Protein AF-A0A1Y1MK43-F1 (afdb_monomer_lite)

Organism: Photinus pyralis (NCBI:txid7054)

pLDDT: mean 71.06, std 23.33, range [33.19, 97.94]

Radius of gyration: 34.2 Å; chains: 1; bounding box: 67×54×95 Å

Foldseek 3Di:
DVVPDDDPLVVVVVVCVVQCADPPPRHRHDNVPDDDDVVVVVVVVVCVVCVVVVVVVVVVVVVDDPPPPDDDDDDDDDDDDDDDDDDDDDDDPPVPPVVVPVVPPVPPPPPDDDDDDDDDDDDDDDDDDD

Structure (mmCIF, N/CA/C/O backbone):
data_AF-A0A1Y1MK43-F1
#
_entry.id   AF-A0A1Y1MK43-F1
#
loop_
_atom_site.group_PDB
_atom_site.id
_atom_site.type_symbol
_atom_site.label_atom_id
_atom_site.label_alt_id
_atom_site.label_comp_id
_atom_site.label_asym_id
_atom_site.label_entity_id
_atom_site.label_seq_id
_atom_site.pdbx_PDB_ins_code
_atom_site.Cartn_x
_atom_site.Cartn_y
_atom_site.Cartn_z
_atom_site.occupancy
_atom_site.B_iso_or_equiv
_atom_site.auth_seq_id
_atom_site.auth_comp_id
_atom_site.auth_asym_id
_atom_site.auth_atom_id
_atom_site.pdbx_PDB_model_num
ATOM 1 N N . THR A 1 1 ? 3.269 -0.084 -8.482 1.00 89.06 1 THR A N 1
ATOM 2 C CA . THR A 1 1 ? 4.192 -0.812 -9.373 1.00 89.06 1 THR A CA 1
ATOM 3 C C . THR A 1 1 ? 3.370 -1.428 -10.488 1.00 89.06 1 THR A C 1
ATOM 5 O O . THR A 1 1 ? 2.162 -1.584 -10.316 1.00 89.06 1 THR A O 1
ATOM 8 N N . THR A 1 2 ? 3.981 -1.753 -11.620 1.00 91.38 2 THR A N 1
ATOM 9 C CA . THR A 1 2 ? 3.319 -2.412 -12.764 1.00 91.38 2 THR A CA 1
ATOM 10 C C . THR A 1 2 ? 2.960 -3.876 -12.494 1.00 91.38 2 THR A C 1
ATOM 12 O O . THR A 1 2 ? 2.024 -4.403 -13.081 1.00 91.38 2 THR A O 1
ATOM 15 N N . CYS A 1 3 ? 3.650 -4.512 -11.545 1.00 94.25 3 CYS A N 1
ATOM 16 C CA . CYS A 1 3 ? 3.428 -5.892 -11.110 1.00 94.25 3 CYS A CA 1
ATOM 17 C C . CYS A 1 3 ? 2.381 -6.049 -9.985 1.00 94.25 3 CYS A C 1
ATOM 19 O O . CYS A 1 3 ? 2.380 -7.063 -9.294 1.00 94.25 3 CYS A O 1
ATOM 21 N N . SER A 1 4 ? 1.522 -5.047 -9.758 1.00 93.94 4 SER A N 1
ATOM 22 C CA . SER A 1 4 ? 0.431 -5.059 -8.757 1.00 93.94 4 SER A CA 1
ATOM 23 C C . SER A 1 4 ? 0.846 -5.250 -7.289 1.00 93.94 4 SER A C 1
ATOM 25 O O . SER A 1 4 ? -0.003 -5.379 -6.409 1.00 93.94 4 SER A O 1
ATOM 27 N N . HIS A 1 5 ? 2.140 -5.197 -6.981 1.00 95.50 5 HIS A N 1
ATOM 28 C CA . HIS A 1 5 ? 2.631 -5.231 -5.608 1.00 95.50 5 HIS A CA 1
ATOM 29 C C . HIS A 1 5 ? 2.593 -3.844 -4.957 1.00 95.50 5 HIS A C 1
ATOM 31 O O . HIS A 1 5 ? 3.045 -2.850 -5.542 1.00 95.50 5 HIS A O 1
ATOM 37 N N . THR A 1 6 ? 2.097 -3.786 -3.719 1.00 96.19 6 THR A N 1
ATOM 38 C CA . THR A 1 6 ? 1.969 -2.541 -2.949 1.00 96.19 6 THR A CA 1
ATOM 39 C C . THR A 1 6 ? 3.009 -2.481 -1.834 1.00 96.19 6 THR A C 1
ATOM 41 O O . THR A 1 6 ? 3.213 -3.450 -1.109 1.00 96.19 6 THR A O 1
ATOM 44 N N . PHE A 1 7 ? 3.650 -1.322 -1.689 1.00 95.94 7 PHE A N 1
ATOM 45 C CA . PHE A 1 7 ? 4.670 -1.042 -0.680 1.00 95.94 7 PHE A CA 1
ATOM 46 C C . PHE A 1 7 ? 4.501 0.386 -0.162 1.00 95.94 7 PHE A C 1
ATOM 48 O O . PHE A 1 7 ? 3.917 1.231 -0.844 1.00 95.94 7 PHE A O 1
ATOM 55 N N . CYS A 1 8 ? 5.100 0.690 0.989 1.00 95.88 8 CYS A N 1
ATOM 56 C CA . CYS A 1 8 ? 5.283 2.073 1.415 1.00 95.88 8 CYS A CA 1
ATOM 57 C C . CYS A 1 8 ? 6.187 2.821 0.423 1.00 95.88 8 CYS A C 1
ATOM 59 O O . CYS A 1 8 ? 7.127 2.241 -0.131 1.00 95.88 8 CYS A O 1
ATOM 61 N N . SER A 1 9 ? 5.951 4.124 0.256 1.00 95.00 9 SER A N 1
ATOM 62 C CA . SER A 1 9 ? 6.690 4.977 -0.684 1.00 95.00 9 SER A CA 1
ATOM 63 C C . SER A 1 9 ? 8.207 4.942 -0.458 1.00 95.00 9 SER A C 1
ATOM 65 O O . SER A 1 9 ? 8.969 4.836 -1.414 1.00 95.00 9 SER A O 1
ATOM 67 N N . ILE A 1 10 ? 8.649 4.965 0.800 1.00 96.31 10 ILE A N 1
ATOM 68 C CA . ILE A 1 10 ? 10.071 4.934 1.174 1.00 96.31 10 ILE A CA 1
ATOM 69 C C . ILE A 1 10 ? 10.706 3.585 0.808 1.00 96.31 10 ILE A C 1
ATOM 71 O O . ILE A 1 10 ? 11.797 3.535 0.242 1.00 96.31 10 ILE A O 1
ATOM 75 N N . CYS A 1 11 ? 10.015 2.484 1.108 1.00 97.19 11 CYS A N 1
ATOM 76 C CA . CYS A 1 11 ? 10.542 1.135 0.915 1.00 97.19 11 CYS A CA 1
ATOM 77 C C . CYS A 1 11 ? 10.769 0.819 -0.562 1.00 97.19 11 CYS A C 1
ATOM 79 O O . CYS A 1 11 ? 11.823 0.293 -0.919 1.00 97.19 11 CYS A O 1
ATOM 81 N N . ILE A 1 12 ? 9.805 1.162 -1.423 1.00 96.81 12 ILE A N 1
ATOM 82 C CA . ILE A 1 12 ? 9.942 0.883 -2.852 1.00 96.81 12 ILE A CA 1
ATOM 83 C C . ILE A 1 12 ? 11.019 1.755 -3.495 1.00 96.81 12 ILE A C 1
ATOM 85 O O . ILE A 1 12 ? 11.832 1.223 -4.239 1.00 96.81 12 ILE A O 1
ATOM 89 N N . ARG A 1 13 ? 11.107 3.050 -3.160 1.00 96.12 13 ARG A N 1
ATOM 90 C CA . ARG A 1 13 ? 12.154 3.929 -3.714 1.00 96.12 13 ARG A CA 1
ATOM 91 C C . ARG A 1 13 ? 13.548 3.426 -3.360 1.00 96.12 13 ARG A C 1
ATOM 93 O O . ARG A 1 13 ? 14.367 3.263 -4.253 1.00 96.12 13 ARG A O 1
ATOM 100 N N . ARG A 1 14 ? 13.781 3.057 -2.094 1.00 96.81 14 ARG A N 1
ATOM 101 C CA . ARG A 1 14 ? 15.066 2.489 -1.655 1.00 96.81 14 ARG A CA 1
ATOM 102 C C . ARG A 1 14 ? 15.431 1.206 -2.408 1.00 96.81 14 ARG A C 1
ATOM 104 O O . ARG A 1 14 ? 16.589 1.022 -2.758 1.00 96.81 14 ARG A O 1
ATOM 111 N N . ALA A 1 15 ? 14.462 0.325 -2.654 1.00 95.94 15 ALA A N 1
ATOM 112 C CA . ALA A 1 15 ? 14.707 -0.896 -3.418 1.00 95.94 15 ALA A CA 1
ATOM 113 C C . ALA A 1 15 ? 15.024 -0.610 -4.896 1.00 95.94 15 ALA A C 1
ATOM 115 O O . ALA A 1 15 ? 15.925 -1.226 -5.463 1.00 95.94 15 ALA A O 1
ATOM 116 N N . LEU A 1 16 ? 14.317 0.346 -5.509 1.00 96.12 16 LEU A N 1
ATOM 117 C CA . LEU A 1 16 ? 14.540 0.718 -6.906 1.00 96.12 16 LEU A CA 1
ATOM 118 C C . LEU A 1 16 ? 15.866 1.455 -7.117 1.00 96.12 16 LEU A C 1
ATOM 120 O O . LEU A 1 16 ? 16.480 1.249 -8.159 1.00 96.12 16 LEU A O 1
ATOM 124 N N . SER A 1 17 ? 16.335 2.240 -6.140 1.00 95.50 17 SER A N 1
ATOM 125 C CA . SER A 1 17 ? 17.661 2.874 -6.190 1.00 95.50 17 SER A CA 1
ATOM 126 C C . SER A 1 17 ? 18.811 1.864 -6.221 1.00 95.50 17 SER A C 1
ATOM 128 O O . SER A 1 17 ? 19.863 2.179 -6.767 1.00 95.50 17 SER A O 1
ATOM 130 N N . ASN A 1 18 ? 18.618 0.672 -5.648 1.00 93.88 18 ASN A N 1
ATOM 131 C CA . ASN A 1 18 ? 19.638 -0.374 -5.629 1.00 93.88 18 ASN A CA 1
ATOM 132 C C . ASN A 1 18 ? 19.552 -1.268 -6.874 1.00 93.88 18 ASN A C 1
ATOM 134 O O . ASN A 1 18 ? 20.525 -1.378 -7.612 1.00 93.88 18 ASN A O 1
ATOM 138 N N . ASP A 1 19 ? 18.386 -1.879 -7.120 1.00 91.94 19 ASP A N 1
ATOM 139 C CA . ASP A 1 19 ? 18.274 -2.996 -8.070 1.00 91.94 19 ASP A CA 1
ATOM 140 C C . ASP A 1 19 ? 17.301 -2.745 -9.234 1.00 91.94 19 ASP A C 1
ATOM 142 O O . ASP A 1 19 ? 17.174 -3.604 -10.109 1.00 91.94 19 ASP A O 1
ATOM 146 N N . SER A 1 20 ? 16.601 -1.601 -9.295 1.00 94.75 20 SER A N 1
ATOM 147 C CA . SER A 1 20 ? 15.578 -1.279 -10.325 1.00 94.75 20 SER A CA 1
ATOM 148 C C . SER A 1 20 ? 14.546 -2.403 -10.579 1.00 94.75 20 SER A C 1
ATOM 150 O O . SER A 1 20 ? 13.997 -2.573 -11.670 1.00 94.75 20 SER A O 1
ATOM 152 N N . LYS A 1 21 ? 14.294 -3.224 -9.554 1.00 95.56 21 LYS A N 1
ATOM 153 C CA . LYS A 1 21 ? 13.439 -4.416 -9.603 1.00 95.56 21 LYS A CA 1
ATOM 154 C C . LYS A 1 21 ? 12.475 -4.433 -8.425 1.00 95.56 21 LYS A C 1
ATOM 156 O O . LYS A 1 21 ? 12.778 -3.942 -7.338 1.00 95.56 21 LYS A O 1
ATOM 161 N N . CYS A 1 22 ? 11.312 -5.045 -8.622 1.00 96.00 22 CYS A N 1
ATOM 162 C CA . CYS A 1 22 ? 10.351 -5.273 -7.546 1.00 96.00 22 CYS A CA 1
ATOM 163 C C . CYS A 1 22 ? 10.932 -6.211 -6.460 1.00 96.00 22 CYS A C 1
ATOM 165 O O . CYS A 1 22 ? 11.385 -7.304 -6.806 1.00 96.00 22 CYS A O 1
ATOM 167 N N . PRO A 1 23 ? 10.832 -5.878 -5.156 1.00 95.62 23 PRO A N 1
ATOM 168 C CA . PRO A 1 23 ? 11.296 -6.752 -4.069 1.00 95.62 23 PRO A CA 1
ATOM 169 C C . PRO A 1 23 ? 10.608 -8.124 -3.980 1.00 95.62 23 PRO A C 1
ATOM 171 O O . PRO A 1 23 ? 11.178 -9.047 -3.410 1.00 95.62 23 PRO A O 1
ATOM 174 N N . LEU A 1 24 ? 9.384 -8.256 -4.509 1.00 96.31 24 LEU A N 1
ATOM 175 C CA . LEU A 1 24 ? 8.573 -9.477 -4.399 1.00 96.31 24 LEU A CA 1
ATOM 176 C C . LEU A 1 24 ? 8.764 -10.415 -5.595 1.00 96.31 24 LEU A C 1
ATOM 178 O O . LEU A 1 24 ? 9.089 -11.582 -5.417 1.00 96.31 24 LEU A O 1
ATOM 182 N N . CYS A 1 25 ? 8.586 -9.910 -6.817 1.00 96.69 25 CYS A N 1
ATOM 183 C CA . CYS A 1 25 ? 8.632 -10.736 -8.030 1.00 96.69 25 CYS A CA 1
ATOM 184 C C . CYS A 1 25 ? 9.851 -10.490 -8.920 1.00 96.69 25 CYS A C 1
ATOM 186 O O . CYS A 1 25 ? 9.960 -11.109 -9.973 1.00 96.69 25 CYS A O 1
ATOM 188 N N . ARG A 1 26 ? 10.747 -9.567 -8.546 1.00 95.19 26 ARG A N 1
ATOM 189 C CA . ARG A 1 26 ? 11.940 -9.184 -9.324 1.00 95.19 26 ARG A CA 1
ATOM 190 C C . ARG A 1 26 ? 11.664 -8.662 -10.740 1.00 95.19 26 ARG A C 1
ATOM 192 O O . ARG A 1 26 ? 12.611 -8.464 -11.498 1.00 95.19 26 ARG A O 1
ATOM 199 N N . ALA A 1 27 ? 10.404 -8.384 -11.079 1.00 95.25 27 ALA A N 1
ATOM 200 C CA . ALA A 1 27 ? 10.042 -7.728 -12.328 1.00 95.25 27 ALA A CA 1
ATOM 201 C C . ALA A 1 27 ? 10.723 -6.346 -12.425 1.00 95.25 27 ALA A C 1
ATOM 203 O O . ALA A 1 27 ? 10.837 -5.664 -11.397 1.00 95.25 27 ALA A O 1
ATOM 204 N N . PRO A 1 28 ? 11.176 -5.932 -13.622 1.00 94.56 28 PRO A N 1
ATOM 205 C CA . PRO A 1 28 ? 11.815 -4.635 -13.822 1.00 94.56 28 PRO A CA 1
ATOM 206 C C . PRO A 1 28 ? 10.817 -3.506 -13.548 1.00 94.56 28 PRO A C 1
ATOM 208 O O . PRO A 1 28 ? 9.698 -3.513 -14.060 1.00 94.56 28 PRO A O 1
ATOM 211 N N . GLU A 1 29 ? 11.214 -2.527 -12.741 1.00 94.38 29 GLU A N 1
ATOM 212 C CA . GLU A 1 29 ? 10.342 -1.433 -12.313 1.00 94.38 29 GLU A CA 1
ATOM 213 C C . GLU A 1 29 ? 11.149 -0.132 -12.223 1.00 94.38 29 GLU A C 1
ATOM 215 O O . GLU A 1 29 ? 12.320 -0.135 -11.857 1.00 94.38 29 GLU A O 1
ATOM 220 N N . GLN A 1 30 ? 10.520 0.997 -12.549 1.00 93.12 30 GLN A N 1
ATOM 221 C CA . GLN A 1 30 ? 11.156 2.315 -12.524 1.00 93.12 30 GLN A CA 1
ATOM 222 C C . GLN A 1 30 ? 10.426 3.220 -11.537 1.00 93.12 30 GLN A C 1
ATOM 224 O O . GLN A 1 30 ? 9.197 3.207 -11.483 1.00 93.12 30 GLN A O 1
ATOM 229 N N . GLU A 1 31 ? 11.160 4.073 -10.820 1.00 93.00 31 GLU A N 1
ATOM 230 C CA . GLU A 1 31 ? 10.563 4.998 -9.847 1.00 93.00 31 GLU A CA 1
ATOM 231 C C . GLU A 1 31 ? 9.502 5.919 -10.480 1.00 93.00 31 GLU A C 1
ATOM 233 O O . GLU A 1 31 ? 8.437 6.127 -9.905 1.00 93.00 31 GLU A O 1
ATOM 238 N N . LEU A 1 32 ? 9.735 6.379 -11.714 1.00 91.81 32 LEU A N 1
ATOM 239 C CA . LEU A 1 32 ? 8.809 7.220 -12.489 1.00 91.81 32 LEU A CA 1
ATOM 240 C C . LEU A 1 32 ? 7.462 6.542 -12.800 1.00 91.81 32 LEU A C 1
ATOM 242 O O . LEU A 1 32 ? 6.491 7.221 -13.121 1.00 91.81 32 LEU A O 1
ATOM 246 N N . LYS A 1 33 ? 7.396 5.206 -12.734 1.00 91.38 33 L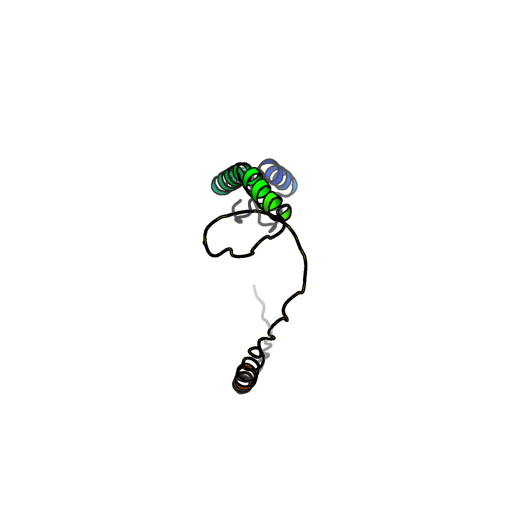YS A N 1
ATOM 247 C CA . LYS A 1 33 ? 6.178 4.421 -12.996 1.00 91.38 33 LYS A CA 1
ATOM 248 C C . LYS A 1 33 ? 5.387 4.116 -11.721 1.00 91.38 33 LYS A C 1
ATOM 250 O O . LYS A 1 33 ? 4.326 3.489 -11.790 1.00 91.38 33 LYS A O 1
ATOM 255 N N . LEU A 1 34 ? 5.871 4.550 -10.556 1.00 93.38 34 LEU A N 1
ATOM 256 C CA . LEU A 1 34 ? 5.157 4.366 -9.301 1.00 93.38 34 LEU A CA 1
ATOM 257 C C . LEU A 1 34 ? 3.874 5.200 -9.282 1.00 93.38 34 LEU A C 1
ATOM 259 O O . LEU A 1 34 ? 3.857 6.377 -9.627 1.00 93.38 34 LEU A O 1
ATOM 263 N N . ARG A 1 35 ? 2.791 4.567 -8.833 1.00 93.19 35 ARG A N 1
ATOM 264 C CA . ARG A 1 35 ? 1.495 5.199 -8.584 1.00 93.19 35 ARG A CA 1
ATOM 265 C C . ARG A 1 35 ? 1.105 4.967 -7.132 1.00 93.19 35 ARG A C 1
ATOM 267 O O . ARG A 1 35 ? 1.346 3.876 -6.608 1.00 93.19 35 ARG A O 1
ATOM 274 N N . SER A 1 36 ? 0.500 5.973 -6.509 1.00 94.06 36 SER A N 1
ATOM 275 C CA . SER A 1 36 ? -0.090 5.848 -5.176 1.00 94.06 36 SER A CA 1
ATOM 276 C C . SER A 1 36 ? -1.351 4.989 -5.242 1.00 94.06 36 SER A C 1
ATOM 278 O O . SER A 1 36 ? -2.170 5.148 -6.145 1.00 94.06 36 SER A O 1
ATOM 280 N N . ASN A 1 37 ? -1.498 4.069 -4.291 1.00 94.44 37 ASN A N 1
ATOM 281 C CA . ASN A 1 37 ? -2.676 3.216 -4.175 1.00 94.44 37 ASN A CA 1
ATOM 282 C C . ASN A 1 37 ? -3.611 3.790 -3.101 1.00 94.44 37 ASN A C 1
ATOM 284 O O . ASN A 1 37 ? -3.455 3.485 -1.920 1.00 94.44 37 ASN A O 1
ATOM 288 N N . TRP A 1 38 ? -4.565 4.619 -3.531 1.00 95.56 38 TRP A N 1
ATOM 289 C CA . TRP A 1 38 ? -5.484 5.329 -2.635 1.00 95.56 38 TRP A CA 1
ATOM 290 C C . TRP A 1 38 ? -6.378 4.379 -1.830 1.00 95.56 38 TRP A C 1
ATOM 292 O O . TRP A 1 38 ? -6.594 4.571 -0.640 1.00 95.56 38 TRP A O 1
ATOM 302 N N . SER A 1 39 ? -6.821 3.279 -2.446 1.00 96.00 39 SER A N 1
ATOM 303 C CA . SER A 1 39 ? -7.670 2.282 -1.785 1.00 96.00 39 SER A CA 1
ATOM 304 C C . SER A 1 39 ? -6.983 1.623 -0.587 1.00 96.00 39 SER A C 1
ATOM 306 O O . SER A 1 39 ? -7.626 1.347 0.425 1.00 96.00 39 SER A O 1
ATOM 308 N N . MET A 1 40 ? -5.673 1.374 -0.679 1.00 95.56 40 MET A N 1
ATOM 309 C CA . MET A 1 40 ? -4.899 0.842 0.446 1.00 95.56 40 MET A CA 1
ATOM 310 C C . MET A 1 40 ? -4.725 1.877 1.561 1.00 95.56 40 MET A C 1
ATOM 312 O O . MET A 1 40 ? -4.774 1.507 2.732 1.00 95.56 40 MET A O 1
ATOM 316 N N . GLU A 1 41 ? -4.559 3.153 1.216 1.00 95.69 41 GLU A N 1
ATOM 317 C CA . GLU A 1 41 ? -4.456 4.246 2.188 1.00 95.69 41 GLU A CA 1
ATOM 318 C C . GLU A 1 41 ? -5.761 4.416 2.977 1.00 95.69 41 GLU A C 1
ATOM 320 O O . GLU A 1 41 ? -5.746 4.331 4.207 1.00 95.69 41 GLU A O 1
ATOM 325 N N . GLU A 1 42 ? -6.899 4.499 2.283 1.00 97.69 42 GLU A N 1
ATOM 326 C CA . GLU A 1 42 ? -8.225 4.572 2.911 1.00 97.69 42 GLU A CA 1
ATOM 327 C C . GLU A 1 42 ? -8.527 3.342 3.779 1.00 97.69 42 GLU A C 1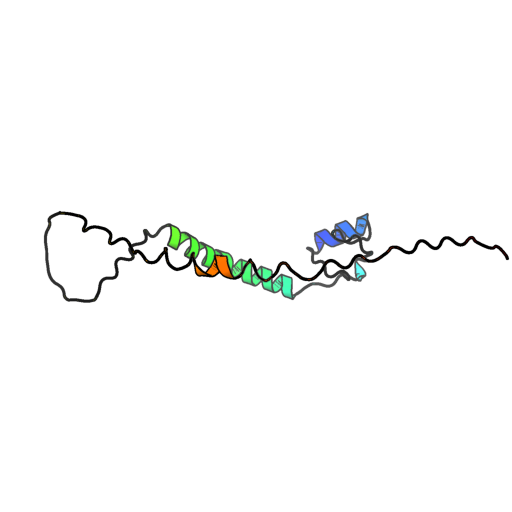
ATOM 329 O O . GLU A 1 42 ? -9.044 3.468 4.892 1.00 97.69 42 GLU A O 1
ATOM 334 N N . SER A 1 43 ? -8.162 2.141 3.315 1.00 97.50 43 SER A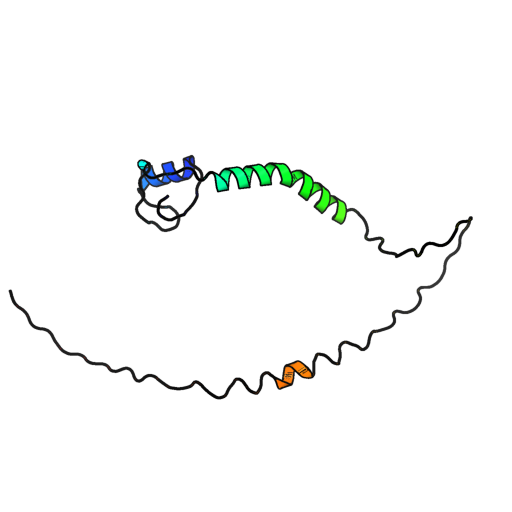 N 1
ATOM 335 C CA . SER A 1 43 ? -8.374 0.899 4.072 1.00 97.50 43 SER A CA 1
ATOM 336 C C . SER A 1 43 ? -7.596 0.892 5.389 1.00 97.50 43 SER A C 1
ATOM 338 O O . SER A 1 43 ? -8.137 0.523 6.435 1.00 97.50 43 SER A O 1
ATOM 340 N N . VAL A 1 44 ? -6.328 1.310 5.357 1.00 96.88 44 VAL A N 1
ATOM 341 C CA . VAL A 1 44 ? -5.481 1.382 6.555 1.00 96.88 44 VAL A CA 1
ATOM 342 C C . VAL A 1 44 ? -5.974 2.475 7.500 1.00 96.88 44 VAL A C 1
ATOM 344 O O . VAL A 1 44 ? -5.999 2.255 8.716 1.00 96.88 44 VAL A O 1
ATOM 347 N N . GLU A 1 45 ? -6.405 3.621 6.975 1.00 97.56 45 GLU A N 1
ATOM 348 C CA . GLU A 1 45 ? -6.944 4.720 7.775 1.00 97.56 45 GLU A CA 1
ATOM 349 C C . GLU A 1 45 ? -8.240 4.311 8.492 1.00 97.56 45 GLU A C 1
ATOM 351 O O . GLU A 1 45 ? -8.344 4.434 9.719 1.00 97.56 45 GLU A O 1
ATOM 356 N N . ALA A 1 46 ? -9.209 3.768 7.753 1.00 97.94 46 ALA A N 1
ATOM 357 C CA . ALA A 1 46 ? -10.474 3.295 8.307 1.00 97.94 46 ALA A CA 1
ATOM 358 C C . ALA A 1 46 ? -10.246 2.194 9.353 1.00 97.94 46 ALA A C 1
ATOM 360 O O . ALA A 1 46 ? -10.798 2.250 10.458 1.00 97.94 46 ALA A O 1
ATOM 361 N N . PHE A 1 47 ? -9.376 1.227 9.050 1.00 97.81 47 PHE A N 1
ATOM 362 C CA . PHE A 1 47 ? -9.035 0.166 9.990 1.00 97.81 47 PHE A CA 1
ATOM 363 C C . PHE A 1 47 ? -8.383 0.714 11.262 1.00 97.81 47 PHE A C 1
ATOM 365 O O . PHE A 1 47 ? -8.764 0.315 12.362 1.00 97.81 47 PHE A O 1
ATOM 372 N N . SER A 1 48 ? -7.447 1.656 11.142 1.00 97.94 48 SER A N 1
ATOM 373 C CA . SER A 1 48 ? -6.755 2.248 12.293 1.00 97.94 48 SER A CA 1
ATOM 374 C C . SER A 1 48 ? -7.715 2.994 13.222 1.00 97.94 48 SER A C 1
ATOM 376 O O . SER A 1 48 ? -7.604 2.859 14.441 1.00 97.94 48 SER A O 1
ATOM 378 N N . LYS A 1 49 ? -8.703 3.708 12.662 1.00 97.88 49 LYS A N 1
ATOM 379 C CA . LYS A 1 49 ? -9.755 4.401 13.428 1.00 97.88 49 LYS A CA 1
ATOM 380 C C . LYS A 1 49 ? -10.662 3.428 14.189 1.00 97.88 49 LYS A C 1
ATOM 382 O O . LYS A 1 49 ? -11.005 3.671 15.343 1.00 97.88 49 LYS A O 1
ATOM 387 N N . VAL A 1 50 ? -11.043 2.316 13.560 1.00 97.56 50 VAL A N 1
ATOM 388 C CA . VAL A 1 50 ? -12.022 1.361 14.113 1.00 97.56 50 VAL A CA 1
ATOM 389 C C . VAL A 1 50 ? -11.383 0.337 15.061 1.00 97.56 50 VAL A C 1
ATOM 391 O O . VAL A 1 50 ? -12.013 -0.096 16.033 1.00 97.56 50 VAL A O 1
ATOM 394 N N . ARG A 1 51 ? -10.115 -0.023 14.832 1.00 97.81 51 ARG A N 1
ATOM 395 C CA . ARG A 1 51 ? -9.354 -1.010 15.614 1.00 97.81 51 ARG A CA 1
ATOM 396 C C . ARG A 1 51 ? -9.468 -0.851 17.140 1.00 97.81 51 ARG A C 1
ATOM 398 O O . ARG A 1 51 ? -9.736 -1.867 17.782 1.00 97.81 51 ARG A O 1
ATOM 405 N N . PRO A 1 52 ? -9.286 0.333 17.762 1.00 97.06 52 PRO A N 1
ATOM 406 C CA . PRO A 1 52 ? -9.381 0.455 19.219 1.00 97.06 52 PRO A CA 1
ATOM 407 C C . PRO A 1 52 ? -10.778 0.117 19.755 1.00 97.06 52 PRO A C 1
ATOM 409 O O . PRO A 1 52 ? -10.884 -0.595 20.752 1.00 97.06 52 PRO A O 1
ATOM 412 N N . SER A 1 53 ? -11.839 0.554 19.071 1.00 96.25 53 SER A N 1
ATOM 413 C CA . SER A 1 53 ? -13.227 0.270 19.461 1.00 96.25 53 SER A CA 1
ATOM 414 C C . SER A 1 53 ? -13.538 -1.227 19.377 1.00 96.25 53 SER A C 1
ATOM 416 O O . SER A 1 53 ? -14.022 -1.832 20.336 1.00 96.25 53 SER A O 1
ATOM 418 N N . VAL A 1 54 ? -13.157 -1.865 18.266 1.00 95.94 54 VAL A N 1
ATOM 419 C CA . VAL A 1 54 ? -13.341 -3.313 18.078 1.00 95.94 54 VAL A CA 1
ATOM 420 C C . VAL A 1 54 ? -12.564 -4.111 19.126 1.00 95.94 54 VAL A C 1
ATOM 422 O O . VAL A 1 54 ? -13.099 -5.062 19.697 1.00 95.94 54 VAL A O 1
ATOM 425 N N . LEU A 1 55 ? -11.323 -3.713 19.424 1.00 96.19 55 LEU A N 1
ATOM 426 C CA . LEU A 1 55 ? -10.514 -4.369 20.450 1.00 96.19 55 LEU A CA 1
ATOM 427 C C . LEU A 1 55 ? -11.086 -4.183 21.857 1.00 96.19 55 LEU A C 1
ATOM 429 O O . LEU A 1 55 ? -11.021 -5.127 22.644 1.00 96.19 55 LEU A O 1
ATOM 433 N N . ALA A 1 56 ? -11.651 -3.018 22.177 1.00 95.44 56 ALA A N 1
ATOM 434 C CA . ALA A 1 56 ? -12.321 -2.795 23.454 1.00 95.44 56 ALA A CA 1
ATOM 435 C C . ALA A 1 56 ? -13.488 -3.777 23.626 1.00 95.44 56 ALA A C 1
ATOM 437 O O . ALA A 1 56 ? -13.507 -4.531 24.595 1.00 95.44 56 ALA A O 1
ATOM 438 N N . VAL A 1 57 ? -14.380 -3.873 22.635 1.00 94.56 57 VAL A N 1
ATOM 439 C CA . VAL A 1 57 ? -15.523 -4.804 22.670 1.00 94.56 57 VAL A CA 1
ATOM 440 C C . VAL A 1 57 ? -15.070 -6.264 22.752 1.00 94.56 57 VAL A C 1
ATOM 442 O O . VAL A 1 57 ? -15.618 -7.040 23.539 1.00 94.56 57 VAL A O 1
ATOM 445 N N . ALA A 1 58 ? -14.069 -6.656 21.959 1.00 93.94 58 ALA A N 1
ATOM 446 C CA . ALA A 1 58 ? -13.545 -8.020 21.968 1.00 93.94 58 ALA A CA 1
ATOM 447 C C . ALA A 1 58 ? -12.951 -8.397 23.336 1.00 93.94 58 ALA A C 1
ATOM 449 O O . ALA A 1 58 ? -13.205 -9.492 23.837 1.00 93.94 58 ALA A O 1
ATOM 450 N N . ARG A 1 59 ? -12.211 -7.478 23.969 1.00 94.44 59 ARG A N 1
ATOM 451 C CA . ARG A 1 59 ? -11.624 -7.685 25.302 1.00 94.44 59 ARG A CA 1
ATOM 452 C C . ARG A 1 59 ? -12.677 -7.675 26.409 1.00 94.44 59 ARG A C 1
ATOM 454 O O . ARG A 1 59 ? -12.603 -8.503 27.309 1.00 94.44 59 ARG A O 1
ATOM 461 N N . SER A 1 60 ? -13.687 -6.810 26.328 1.00 88.25 60 SER A N 1
ATOM 462 C CA . SER A 1 60 ? -14.782 -6.773 27.307 1.00 88.25 60 SER A CA 1
ATOM 463 C C . SER A 1 60 ? -15.552 -8.096 27.374 1.00 88.25 60 SER A C 1
ATOM 465 O O . SER A 1 60 ? -15.882 -8.539 28.469 1.00 88.25 60 SER A O 1
ATOM 467 N N . LYS A 1 61 ? -15.774 -8.774 26.238 1.00 77.44 61 LYS A N 1
ATOM 468 C CA . LYS A 1 61 ? -16.446 -10.089 26.195 1.00 77.44 61 LYS A CA 1
ATOM 469 C C . LYS A 1 61 ? -15.645 -11.217 26.854 1.00 77.44 61 LYS A C 1
ATOM 471 O O . LYS A 1 61 ? -16.246 -12.157 27.361 1.00 77.44 61 LYS A O 1
ATOM 476 N N . LEU A 1 62 ? -14.314 -11.128 26.860 1.00 74.06 62 LEU A N 1
ATOM 477 C CA . LEU A 1 62 ? -13.449 -12.092 27.554 1.00 74.06 62 LEU A CA 1
ATOM 478 C C . LEU A 1 62 ? -13.483 -11.901 29.078 1.00 74.06 62 LEU A C 1
ATOM 480 O O . LEU A 1 62 ? -13.259 -12.855 29.815 1.00 74.06 62 LEU A O 1
ATOM 484 N N . ASN A 1 63 ? -13.803 -10.690 29.544 1.00 65.75 63 ASN A N 1
ATOM 485 C CA . ASN A 1 63 ? -13.846 -10.353 30.967 1.00 65.75 63 ASN A CA 1
ATOM 486 C C . ASN A 1 63 ? -15.242 -10.486 31.596 1.00 65.75 63 ASN A C 1
ATOM 488 O O . ASN A 1 63 ? -15.370 -10.380 32.814 1.00 65.75 63 ASN A O 1
ATOM 492 N N . THR A 1 64 ? -16.290 -10.728 30.805 1.00 62.94 64 THR A N 1
ATOM 493 C CA . THR A 1 64 ? -17.620 -11.051 31.331 1.00 62.94 64 THR A CA 1
ATOM 494 C C . THR A 1 64 ? -17.759 -12.566 31.491 1.00 62.94 64 THR A C 1
ATOM 496 O O . THR A 1 64 ? -17.740 -13.270 30.478 1.00 62.94 64 THR A O 1
ATOM 499 N N . PRO A 1 65 ? -17.936 -13.105 32.714 1.00 55.91 65 PRO A N 1
ATOM 500 C CA . PRO A 1 65 ? -18.268 -14.513 32.878 1.00 55.91 65 PRO A CA 1
ATOM 501 C C . PRO A 1 65 ? -19.604 -14.775 32.176 1.00 55.91 65 PRO A C 1
ATOM 503 O O . PRO A 1 65 ? -20.589 -14.076 32.414 1.00 55.91 65 PRO A O 1
ATOM 506 N N . ALA A 1 66 ? -19.626 -15.760 31.280 1.00 61.56 66 ALA A N 1
ATOM 507 C CA . ALA A 1 66 ? -20.798 -16.161 30.515 1.00 61.56 66 ALA A CA 1
ATOM 508 C C . ALA A 1 66 ? -21.949 -16.599 31.441 1.00 61.56 66 ALA A C 1
ATOM 510 O O . ALA A 1 66 ? -22.123 -17.781 31.728 1.00 61.56 66 ALA A O 1
ATOM 511 N N . SER A 1 67 ? -22.773 -15.656 31.897 1.00 57.19 67 SER A N 1
ATOM 512 C CA . SER A 1 67 ? -24.042 -15.952 32.560 1.00 57.19 67 SER A CA 1
ATOM 513 C C . SER A 1 67 ? -25.157 -15.986 31.518 1.00 57.19 67 SER A C 1
ATOM 515 O O . SER A 1 67 ? -26.029 -15.126 31.461 1.00 57.19 67 SER A O 1
ATOM 517 N N . CYS A 1 68 ? -25.136 -17.008 30.661 1.00 49.03 68 CYS A N 1
ATOM 518 C CA . CYS A 1 68 ? -26.316 -17.403 29.896 1.00 49.03 68 CYS A CA 1
ATOM 519 C C . CYS A 1 68 ? -27.117 -18.433 30.702 1.00 49.03 68 CYS A C 1
ATOM 521 O O . CYS A 1 68 ? -27.182 -19.610 30.355 1.00 49.03 68 CYS A O 1
ATOM 523 N N . LYS A 1 69 ? -27.770 -17.980 31.776 1.00 49.31 69 LYS A N 1
ATOM 524 C CA . LYS A 1 69 ? -29.011 -18.605 32.248 1.00 49.31 69 LYS A CA 1
ATOM 525 C C . LYS A 1 69 ? -30.159 -17.767 31.694 1.00 49.31 69 LYS A C 1
ATOM 527 O O . LYS A 1 69 ? -30.390 -16.660 32.163 1.00 49.31 69 LYS A O 1
ATOM 532 N N . ARG A 1 70 ? -30.857 -18.287 30.677 1.00 53.53 70 ARG A N 1
ATOM 533 C CA . ARG A 1 70 ? -32.157 -17.757 30.237 1.00 53.53 70 ARG A CA 1
ATOM 534 C C . ARG A 1 70 ? -33.081 -17.695 31.458 1.00 53.53 70 ARG A C 1
ATOM 536 O O . ARG A 1 70 ? -33.477 -18.745 31.958 1.00 53.53 70 ARG A O 1
ATOM 543 N N . LYS A 1 71 ? -33.394 -16.491 31.936 1.00 40.25 71 LYS A N 1
ATOM 544 C CA . LYS A 1 71 ? -34.564 -16.245 32.779 1.00 40.25 71 LYS A CA 1
ATOM 545 C C . LYS A 1 71 ? -35.734 -15.987 31.832 1.00 40.25 71 LYS A C 1
ATOM 547 O O . LYS A 1 71 ? -35.706 -15.027 31.072 1.00 40.25 71 LYS A O 1
ATOM 552 N N . ILE A 1 72 ? -36.688 -16.913 31.822 1.00 49.88 72 ILE A N 1
ATOM 553 C CA . ILE A 1 72 ? -38.064 -16.634 31.408 1.00 49.88 72 ILE A CA 1
ATOM 554 C C . ILE A 1 72 ? -38.615 -15.624 32.420 1.00 49.88 72 ILE A C 1
ATOM 556 O O . ILE A 1 72 ? -38.386 -15.788 33.619 1.00 49.88 72 ILE A O 1
ATOM 560 N N . GLU A 1 73 ? -39.250 -14.566 31.919 1.00 43.28 73 GLU A N 1
ATOM 561 C CA . GLU A 1 73 ? -39.961 -13.567 32.718 1.00 43.28 73 GLU A CA 1
ATOM 562 C C . GLU A 1 73 ? -41.025 -14.230 33.598 1.00 43.28 73 GLU A C 1
ATOM 564 O O . GLU A 1 73 ? -41.762 -15.110 33.154 1.00 43.28 73 GLU A O 1
ATOM 569 N N . GLY A 1 74 ? -41.090 -13.787 34.849 1.00 42.06 74 GLY A N 1
ATOM 570 C CA . GLY A 1 74 ? -42.086 -14.200 35.823 1.00 42.06 74 GLY A CA 1
ATOM 571 C C . GLY A 1 74 ? -41.775 -13.564 37.171 1.00 42.06 74 GLY A C 1
ATOM 572 O O . GLY A 1 74 ? -40.963 -14.109 37.906 1.00 42.06 74 GLY A O 1
ATOM 573 N N . ASP A 1 75 ? -42.373 -12.391 37.388 1.00 37.81 75 ASP A N 1
ATOM 574 C CA . ASP A 1 75 ? -42.882 -11.843 38.657 1.00 37.81 75 ASP A CA 1
ATOM 575 C C . ASP A 1 75 ? -41.977 -11.897 39.917 1.00 37.81 75 ASP A C 1
ATOM 577 O O . ASP A 1 75 ? -41.624 -12.955 40.432 1.00 37.81 75 ASP A O 1
ATOM 581 N N . GLU A 1 76 ? -41.633 -10.717 40.448 1.00 39.34 76 GLU A N 1
ATOM 582 C CA . GLU A 1 76 ? -41.156 -10.514 41.835 1.00 39.34 76 GLU A CA 1
ATOM 583 C C . GLU A 1 76 ? -42.254 -10.949 42.838 1.00 39.34 76 GLU A C 1
ATOM 585 O O . GLU A 1 76 ? -43.420 -10.779 42.483 1.00 39.34 76 GLU A O 1
ATOM 590 N N . PRO A 1 77 ? -41.976 -11.422 44.088 1.00 40.25 77 PRO A N 1
ATOM 591 C CA . PRO A 1 77 ? -41.015 -10.806 45.021 1.00 40.25 77 PRO A CA 1
ATOM 592 C C . PRO A 1 77 ? -40.278 -11.720 46.053 1.00 40.25 77 PRO A C 1
ATOM 594 O O . PRO A 1 77 ? -40.679 -12.831 46.385 1.00 40.25 77 PRO A O 1
ATOM 597 N N . THR A 1 78 ? -39.260 -11.121 46.694 1.00 35.44 78 THR A N 1
ATOM 598 C CA . THR A 1 78 ? -38.764 -11.302 48.094 1.00 35.44 78 THR A CA 1
ATOM 599 C C . THR A 1 78 ? -37.971 -12.545 48.576 1.00 35.44 78 THR A C 1
ATOM 601 O O . THR A 1 78 ? -38.466 -13.657 48.659 1.00 35.44 78 THR A O 1
ATOM 604 N N . ALA A 1 79 ? -36.760 -12.224 49.072 1.00 36.16 79 ALA A N 1
ATOM 605 C CA . ALA A 1 79 ? -36.043 -12.660 50.290 1.00 36.16 79 ALA A CA 1
ATOM 606 C C . ALA A 1 79 ? -35.739 -14.151 50.619 1.00 36.16 79 ALA A C 1
ATOM 608 O O . ALA A 1 79 ? -36.616 -14.964 50.867 1.00 36.16 79 ALA A O 1
ATOM 609 N N . ASN A 1 80 ? -34.435 -14.368 50.876 1.00 33.19 80 ASN A N 1
ATOM 610 C CA . ASN A 1 80 ? -33.779 -15.352 51.760 1.00 33.19 80 ASN A CA 1
ATOM 611 C C . ASN A 1 80 ? -33.559 -16.822 51.318 1.00 33.19 80 ASN A C 1
ATOM 613 O O . ASN A 1 80 ? -34.465 -17.636 51.244 1.00 33.19 80 ASN A O 1
ATOM 617 N N . ALA A 1 81 ? -32.260 -17.119 51.143 1.00 38.59 81 ALA A N 1
ATOM 618 C CA . ALA A 1 81 ? -31.467 -18.293 51.547 1.00 38.59 81 ALA A CA 1
ATOM 619 C C . ALA A 1 81 ? -32.064 -19.722 51.507 1.00 38.59 81 ALA A C 1
ATOM 621 O O . ALA A 1 81 ? -32.953 -20.048 52.280 1.00 38.59 81 ALA A O 1
ATOM 622 N N . VAL A 1 82 ? -31.406 -20.618 50.748 1.00 35.38 82 VAL A N 1
ATOM 623 C CA . VAL A 1 82 ? -30.725 -21.872 51.189 1.00 35.38 82 VAL A CA 1
ATOM 624 C C . VAL A 1 82 ? -30.515 -22.828 49.995 1.00 35.38 82 VAL A C 1
ATOM 626 O O . VAL A 1 82 ? -31.268 -22.843 49.027 1.00 35.38 82 VAL A O 1
ATOM 629 N N . SER A 1 83 ? -29.404 -23.565 50.055 1.00 45.84 83 SER A N 1
ATOM 630 C CA . SER A 1 83 ? -28.835 -24.514 49.090 1.00 45.84 83 SER A CA 1
ATOM 631 C C . SER A 1 83 ? -29.676 -25.773 48.812 1.00 45.84 83 SER A C 1
ATOM 633 O O . SER A 1 83 ? -30.411 -26.222 49.685 1.00 45.84 83 SER A O 1
ATOM 635 N N . SER A 1 84 ? -29.493 -26.397 47.630 1.00 42.22 84 SER A N 1
ATOM 636 C CA . SER A 1 84 ? -29.176 -27.842 47.431 1.00 42.22 84 SER A CA 1
ATOM 637 C C . SER A 1 84 ? -29.388 -28.356 45.981 1.00 42.22 84 SER A C 1
ATOM 639 O O . SER A 1 84 ? -30.317 -27.963 45.282 1.00 42.22 84 SER A O 1
ATOM 641 N N . GLU A 1 85 ? -28.486 -29.263 45.578 1.00 47.25 85 GLU A N 1
ATOM 642 C CA . GLU A 1 85 ? -28.483 -30.245 44.470 1.00 47.25 85 GLU A CA 1
ATOM 643 C C . GLU A 1 85 ? -28.473 -29.854 42.959 1.00 47.25 85 GLU A C 1
ATOM 645 O O . GLU A 1 85 ? -29.397 -29.215 42.447 1.00 47.25 85 GLU A O 1
ATOM 650 N N . PRO A 1 86 ? -27.513 -30.380 42.154 1.00 46.47 86 PRO A N 1
ATOM 651 C CA . PRO A 1 86 ? -27.560 -30.310 40.693 1.00 46.47 86 PRO A CA 1
ATOM 652 C C . PRO A 1 86 ? -28.394 -31.458 40.086 1.00 46.47 86 PRO A C 1
ATOM 654 O O . PRO A 1 86 ? -28.091 -32.641 40.245 1.00 46.47 86 PRO A O 1
ATOM 657 N N . LYS A 1 87 ? -29.437 -31.117 39.316 1.00 55.69 87 LYS A N 1
ATOM 658 C CA . LYS A 1 87 ? -30.241 -32.082 38.540 1.00 55.69 87 LYS A CA 1
ATOM 659 C C . LYS A 1 87 ? -29.479 -32.565 37.292 1.00 55.69 87 LYS A C 1
ATOM 661 O O . LYS A 1 87 ? -28.973 -31.774 36.502 1.00 55.69 87 LYS A O 1
ATOM 666 N N . ARG A 1 88 ? -29.427 -33.894 37.154 1.00 58.69 88 ARG A N 1
ATOM 667 C CA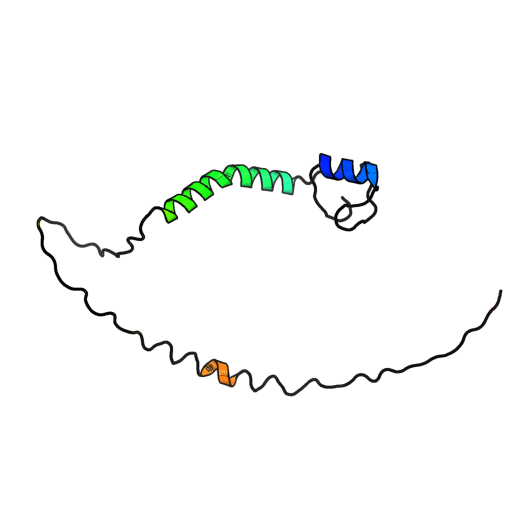 . ARG A 1 88 ? -28.671 -34.722 36.192 1.00 58.69 88 ARG A CA 1
ATOM 668 C C . ARG A 1 88 ? -28.762 -34.262 34.726 1.00 58.69 88 ARG A C 1
ATOM 670 O O . ARG A 1 88 ? -29.843 -33.998 34.205 1.00 58.69 88 ARG A O 1
ATOM 677 N N . ILE A 1 89 ? -27.609 -34.279 34.048 1.00 60.66 89 ILE A N 1
ATOM 678 C CA . ILE A 1 89 ? -27.441 -34.046 32.605 1.00 60.66 89 ILE A CA 1
ATOM 679 C C . ILE A 1 89 ? -28.113 -35.180 31.822 1.00 60.66 89 ILE A C 1
ATOM 681 O O . ILE A 1 89 ? -27.763 -36.352 31.963 1.00 60.66 89 ILE A O 1
ATOM 685 N N . ARG A 1 90 ? -29.081 -34.820 30.978 1.00 65.94 90 ARG A N 1
ATOM 686 C CA . ARG A 1 90 ? -29.771 -35.733 30.063 1.00 65.94 90 ARG A CA 1
ATOM 687 C C . ARG A 1 90 ? -28.894 -35.918 28.818 1.00 65.94 90 ARG A C 1
ATOM 689 O O . ARG A 1 90 ? -28.776 -35.008 28.002 1.00 65.94 90 ARG A O 1
ATOM 696 N N . THR A 1 91 ? -28.240 -37.070 28.699 1.00 59.38 91 THR A N 1
ATOM 697 C CA . THR A 1 91 ? -27.378 -37.438 27.567 1.00 59.38 91 THR A CA 1
ATOM 698 C C . THR A 1 91 ? -28.203 -37.572 26.280 1.00 59.38 91 THR A C 1
ATOM 700 O O . THR A 1 91 ? -29.151 -38.351 26.198 1.00 59.38 91 THR A O 1
ATOM 703 N N . SER A 1 92 ? -27.879 -36.777 25.258 1.00 56.84 92 SER A N 1
ATOM 704 C CA . SER A 1 92 ? -28.556 -36.803 23.960 1.00 56.84 92 SER A CA 1
ATOM 705 C C . SER A 1 92 ? -27.963 -37.894 23.060 1.00 56.84 92 SER A C 1
ATOM 707 O O . SER A 1 92 ? -26.907 -37.743 22.452 1.00 56.84 92 SER A O 1
ATOM 709 N N . ALA A 1 93 ? -28.695 -38.998 22.918 1.00 58.12 93 ALA A N 1
ATOM 710 C CA . ALA A 1 93 ? -28.393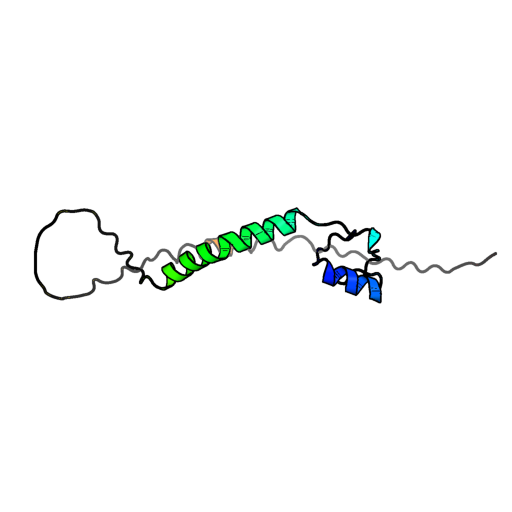 -40.137 22.045 1.00 58.12 93 ALA A CA 1
ATOM 711 C C . ALA A 1 93 ? -28.534 -39.843 20.529 1.00 58.12 93 ALA A C 1
ATOM 713 O O . ALA A 1 93 ? -28.937 -40.709 19.758 1.00 58.12 93 ALA A O 1
ATOM 714 N N . ARG A 1 94 ? -28.234 -38.620 20.066 1.00 59.34 94 ARG A N 1
ATOM 715 C CA . ARG A 1 94 ? -28.411 -38.224 18.651 1.00 59.34 94 ARG A CA 1
ATOM 716 C C . ARG A 1 94 ? -27.133 -38.285 17.807 1.00 59.34 94 ARG A C 1
ATOM 718 O O . ARG A 1 94 ? -27.196 -38.047 16.606 1.00 59.34 94 ARG A O 1
ATOM 725 N N . LEU A 1 95 ? -25.991 -38.643 18.397 1.00 57.72 95 LEU A N 1
ATOM 726 C CA . LEU A 1 95 ? -24.711 -38.733 17.679 1.00 57.72 95 LEU A CA 1
ATOM 727 C C . LEU A 1 95 ? -24.534 -40.033 16.871 1.00 57.72 95 LEU A C 1
ATOM 729 O O . LEU A 1 95 ? -23.723 -40.058 15.951 1.00 57.72 95 LEU A O 1
ATOM 733 N N . ASN A 1 96 ? -25.322 -41.083 17.128 1.00 54.03 96 ASN A N 1
ATOM 734 C CA . ASN A 1 96 ? -25.132 -42.372 16.447 1.00 54.03 96 ASN A CA 1
ATOM 735 C C . ASN A 1 96 ? -25.714 -42.453 15.028 1.00 54.03 96 ASN A C 1
ATOM 737 O O . ASN A 1 96 ? -25.358 -43.376 14.299 1.00 54.03 96 ASN A O 1
ATOM 741 N N . ASN A 1 97 ? -26.568 -41.514 14.602 1.00 54.50 97 ASN A N 1
ATOM 742 C CA . ASN A 1 97 ? -27.233 -41.640 13.299 1.00 54.50 97 ASN A CA 1
ATOM 743 C C . ASN A 1 97 ? -26.439 -41.041 12.127 1.00 54.50 97 ASN A C 1
ATOM 745 O O . ASN A 1 97 ? -26.629 -41.462 10.995 1.00 54.50 97 ASN A O 1
ATOM 749 N N . ARG A 1 98 ? -25.506 -40.109 12.376 1.00 56.31 98 ARG A N 1
ATOM 750 C CA . ARG A 1 98 ? -24.734 -39.459 11.296 1.00 56.31 98 ARG A CA 1
ATOM 751 C C . ARG A 1 98 ? -23.553 -40.283 10.779 1.00 56.31 98 ARG A C 1
ATOM 753 O O . ARG A 1 98 ? -23.043 -40.001 9.706 1.00 56.31 98 ARG A O 1
ATOM 760 N N . ARG A 1 99 ? -23.126 -41.321 11.506 1.00 52.94 99 ARG A N 1
ATOM 761 C CA . ARG A 1 99 ? -21.962 -42.142 11.120 1.00 52.94 99 ARG A CA 1
ATOM 762 C C . ARG A 1 99 ? -22.285 -43.255 10.116 1.00 52.94 99 ARG A C 1
ATOM 764 O O . ARG A 1 99 ? -21.368 -43.906 9.634 1.00 52.94 99 ARG A O 1
ATOM 771 N N . ARG A 1 100 ? -23.568 -43.504 9.825 1.00 53.84 100 ARG A N 1
ATOM 772 C CA . ARG A 1 100 ? -24.001 -44.560 8.892 1.00 53.84 100 ARG A CA 1
ATOM 773 C C . ARG A 1 100 ? -24.196 -44.074 7.454 1.00 53.84 100 ARG A C 1
ATOM 775 O O . ARG A 1 100 ? -24.131 -44.894 6.549 1.00 53.84 100 ARG A O 1
ATOM 782 N N . GLU A 1 101 ? -24.384 -42.775 7.239 1.00 55.81 101 GLU A N 1
ATOM 783 C CA . GLU A 1 101 ? -24.646 -42.218 5.902 1.00 55.81 101 GLU A CA 1
ATOM 784 C C . GLU A 1 101 ? -23.353 -41.882 5.132 1.00 55.81 101 GLU A C 1
ATOM 786 O O . GLU A 1 101 ? -23.323 -41.994 3.911 1.00 55.81 101 GLU A O 1
ATOM 791 N N . ASP A 1 102 ? -22.255 -41.584 5.835 1.00 54.53 102 ASP A N 1
ATOM 792 C CA . ASP A 1 102 ? -20.959 -41.208 5.235 1.00 54.53 102 ASP A CA 1
ATOM 793 C C . ASP A 1 102 ? -20.145 -42.420 4.715 1.00 54.53 102 ASP A C 1
ATOM 795 O O . ASP A 1 102 ? -19.349 -42.334 3.782 1.00 54.53 102 ASP A O 1
ATOM 799 N N . ALA A 1 103 ? -20.399 -43.618 5.255 1.00 52.91 103 ALA A N 1
ATOM 800 C CA . ALA A 1 103 ? -19.698 -44.839 4.848 1.00 52.91 103 ALA A CA 1
ATOM 801 C C . ALA A 1 103 ? -20.183 -45.422 3.504 1.00 52.91 103 ALA A C 1
ATOM 803 O O . ALA A 1 103 ? -19.507 -46.279 2.939 1.00 52.91 103 ALA A O 1
ATOM 804 N N . ASN A 1 104 ? -21.333 -44.972 2.985 1.00 50.66 104 ASN A N 1
ATOM 805 C CA . ASN A 1 104 ? -21.946 -45.538 1.776 1.00 50.66 104 ASN A CA 1
ATOM 806 C C . ASN A 1 104 ? -21.734 -44.684 0.508 1.00 50.66 104 ASN A C 1
ATOM 808 O O . ASN A 1 104 ? -22.110 -45.115 -0.577 1.00 50.66 104 ASN A O 1
ATOM 812 N N . GLN A 1 105 ? -21.130 -43.491 0.623 1.00 56.16 105 GLN A N 1
ATOM 813 C CA . GLN A 1 105 ? -20.834 -42.616 -0.527 1.00 56.16 105 GLN A CA 1
ATOM 814 C C . GLN A 1 105 ? -19.378 -42.721 -1.022 1.00 56.16 105 GLN A C 1
ATOM 816 O O . GLN A 1 105 ? -19.105 -42.455 -2.189 1.00 56.16 105 GLN A O 1
ATOM 821 N N . THR A 1 106 ? -18.441 -43.192 -0.190 1.00 52.16 106 THR A N 1
ATOM 822 C CA . THR A 1 106 ? -17.009 -43.293 -0.556 1.00 52.16 106 THR A CA 1
ATOM 823 C C . THR A 1 106 ? -16.684 -44.494 -1.468 1.00 52.16 106 THR A C 1
ATOM 825 O O . THR A 1 106 ? -15.637 -44.531 -2.113 1.00 52.16 106 THR A O 1
ATOM 828 N N . SER A 1 107 ? -17.578 -45.479 -1.590 1.00 53.09 107 SER A N 1
ATOM 829 C CA . SER A 1 107 ? -17.350 -46.718 -2.354 1.00 53.09 107 SER A CA 1
ATOM 830 C C . SER A 1 107 ? -17.715 -46.645 -3.846 1.00 53.09 107 SER A C 1
ATOM 832 O O . SER A 1 107 ? -17.359 -47.564 -4.584 1.00 53.09 107 SER A O 1
ATOM 834 N N . GLN A 1 108 ? -18.364 -45.574 -4.325 1.00 52.56 108 GLN A N 1
ATOM 835 C CA . GLN A 1 108 ? -18.779 -45.454 -5.737 1.00 52.56 108 GLN A CA 1
ATOM 836 C C . GLN A 1 108 ? -17.859 -44.587 -6.618 1.00 52.56 108 GLN A C 1
ATOM 838 O O . GLN A 1 108 ? -17.933 -44.687 -7.837 1.00 52.56 108 GLN A O 1
ATOM 843 N N . ALA A 1 109 ? -16.935 -43.804 -6.049 1.00 42.84 109 ALA A N 1
ATOM 844 C CA . ALA A 1 109 ? -16.110 -42.851 -6.812 1.00 42.84 109 ALA A CA 1
ATOM 845 C C . ALA A 1 109 ? -14.721 -43.377 -7.253 1.00 42.84 109 ALA A C 1
ATOM 847 O O . ALA A 1 109 ? -13.899 -42.604 -7.733 1.00 42.84 109 ALA A O 1
ATOM 848 N N . ARG A 1 110 ? -14.419 -44.675 -7.085 1.00 48.97 110 ARG A N 1
ATOM 849 C CA . ARG A 1 110 ? -13.075 -45.256 -7.330 1.00 48.97 110 ARG A CA 1
ATOM 850 C C . ARG A 1 110 ? -12.946 -46.164 -8.562 1.00 48.97 110 ARG A C 1
ATOM 852 O O . ARG A 1 110 ? -11.968 -46.896 -8.673 1.00 48.97 110 ARG A O 1
ATOM 859 N N . LYS A 1 111 ? -13.898 -46.140 -9.497 1.00 47.28 111 LYS A N 1
ATOM 860 C CA . LYS A 1 111 ? -13.831 -46.951 -10.726 1.00 47.28 111 LYS A CA 1
ATOM 861 C C . LYS A 1 111 ? -14.166 -46.128 -11.967 1.00 47.28 111 LYS A C 1
ATOM 863 O O . LYS A 1 111 ? -15.284 -46.240 -12.451 1.00 47.28 111 LYS A O 1
ATOM 868 N N . GLN A 1 112 ? -13.218 -45.320 -12.442 1.00 43.12 112 GLN A N 1
ATOM 869 C CA . GLN A 1 112 ? -13.016 -44.935 -13.853 1.00 43.12 112 GLN A CA 1
ATOM 870 C C . GLN A 1 112 ? -11.994 -43.790 -13.908 1.00 43.12 112 GLN A C 1
ATOM 872 O O . GLN A 1 112 ? -12.257 -42.716 -13.376 1.00 43.12 112 GLN A O 1
ATOM 877 N N . GLY A 1 113 ? -10.831 -44.037 -14.514 1.00 37.75 113 GLY A N 1
ATOM 878 C CA . GLY A 1 113 ? -9.803 -43.017 -14.740 1.00 37.75 113 GLY A CA 1
ATOM 879 C C . GLY A 1 113 ? -8.372 -43.525 -14.571 1.00 37.75 113 GLY A C 1
ATOM 880 O O . GLY A 1 113 ? -7.603 -42.901 -13.852 1.00 37.75 113 GLY A O 1
ATOM 881 N N . ASP A 1 114 ? -8.038 -44.660 -15.184 1.00 40.25 114 ASP A N 1
ATOM 882 C CA . ASP A 1 114 ? -6.650 -45.070 -15.422 1.00 40.25 114 ASP A CA 1
ATOM 883 C C . ASP A 1 114 ? -6.536 -45.349 -16.922 1.00 40.25 114 ASP A C 1
ATOM 885 O O . ASP A 1 114 ? -6.864 -46.437 -17.388 1.00 40.25 114 ASP A O 1
ATOM 889 N N . GLU A 1 115 ? -6.209 -44.309 -17.687 1.00 42.22 115 GLU A N 1
ATOM 890 C CA . GLU A 1 115 ? -5.820 -44.438 -19.089 1.00 42.22 115 GLU A CA 1
ATOM 891 C C . GLU A 1 115 ? -4.452 -43.772 -19.239 1.00 42.22 115 GLU A C 1
ATOM 893 O O . GLU A 1 115 ? -4.302 -42.553 -19.129 1.00 42.22 115 GLU A O 1
ATOM 898 N N . ALA A 1 116 ? -3.439 -44.625 -19.374 1.00 42.28 116 ALA A N 1
ATOM 899 C CA . ALA A 1 116 ? -2.041 -44.262 -19.500 1.00 42.28 116 ALA A CA 1
ATOM 900 C C . ALA A 1 116 ? -1.778 -43.628 -20.874 1.00 42.28 116 ALA A C 1
ATOM 902 O O . ALA A 1 116 ? -2.090 -44.211 -21.909 1.00 42.28 116 ALA A O 1
ATOM 903 N N . ILE A 1 117 ? -1.171 -42.442 -20.873 1.00 51.94 117 ILE A N 1
ATOM 904 C CA . ILE A 1 117 ? -0.692 -41.755 -22.075 1.00 51.94 117 ILE A CA 1
ATOM 905 C C . ILE A 1 117 ? 0.666 -42.375 -22.451 1.00 51.94 117 ILE A C 1
ATOM 907 O O . ILE A 1 117 ? 1.593 -42.280 -21.642 1.00 51.94 117 ILE A O 1
ATOM 911 N N . PRO A 1 118 ? 0.832 -43.005 -23.629 1.00 46.41 118 PRO A N 1
ATOM 912 C CA . PRO A 1 118 ? 2.144 -43.449 -24.080 1.00 46.41 118 PRO A CA 1
ATOM 913 C C . PRO A 1 118 ? 2.981 -42.238 -24.517 1.00 46.41 118 PRO A C 1
ATOM 915 O O . PRO A 1 118 ? 2.580 -41.470 -25.391 1.00 46.41 118 PRO A O 1
ATOM 918 N N . ALA A 1 119 ? 4.147 -42.072 -23.891 1.00 43.41 119 ALA A N 1
ATOM 919 C CA . ALA A 1 119 ? 5.187 -41.159 -24.346 1.00 43.41 119 ALA A CA 1
ATOM 920 C C . ALA A 1 119 ? 5.693 -41.627 -25.719 1.00 43.41 119 ALA A C 1
ATOM 922 O O . ALA A 1 119 ? 6.083 -42.783 -25.869 1.00 43.41 119 ALA A O 1
ATOM 923 N N . SER A 1 120 ? 5.625 -40.750 -26.721 1.00 47.47 120 SER A N 1
ATOM 924 C CA . SER A 1 120 ? 6.310 -40.942 -28.001 1.00 47.47 120 SER A CA 1
ATOM 925 C C . SER A 1 120 ? 7.592 -40.121 -27.960 1.00 47.47 120 SER A C 1
ATOM 927 O O . SER A 1 120 ? 7.533 -38.893 -27.899 1.00 47.47 120 SER A O 1
ATOM 929 N N . ASP A 1 121 ? 8.718 -40.828 -27.917 1.00 43.50 121 ASP A N 1
ATOM 930 C CA . ASP A 1 121 ? 10.056 -40.303 -28.157 1.00 43.50 121 ASP A CA 1
ATOM 931 C C . ASP A 1 121 ? 10.278 -40.297 -29.675 1.00 43.50 121 ASP A C 1
ATOM 933 O O . ASP A 1 121 ? 10.354 -41.365 -30.280 1.00 43.50 121 ASP A O 1
ATOM 937 N N . ASP A 1 122 ? 10.371 -39.116 -30.285 1.00 52.94 122 ASP A N 1
ATOM 938 C CA . ASP A 1 122 ? 10.900 -38.953 -31.642 1.00 52.94 122 ASP A CA 1
ATOM 939 C C . ASP A 1 122 ? 12.109 -38.011 -31.573 1.00 52.94 122 ASP A C 1
ATOM 941 O O . ASP A 1 122 ? 11.987 -36.785 -31.517 1.00 52.94 122 ASP A O 1
ATOM 945 N N . ASP A 1 123 ? 13.290 -38.629 -31.538 1.00 50.69 123 ASP A N 1
ATOM 946 C CA . ASP A 1 123 ? 14.567 -38.023 -31.894 1.00 50.69 123 ASP A CA 1
ATOM 947 C C . ASP A 1 123 ? 14.654 -37.935 -33.428 1.00 50.69 123 ASP A C 1
ATOM 949 O O . ASP A 1 123 ? 14.706 -38.965 -34.100 1.00 50.69 123 ASP A O 1
ATOM 953 N N . GLU A 1 124 ? 14.783 -36.736 -34.007 1.00 55.81 124 GLU A N 1
ATOM 954 C CA . GLU A 1 124 ? 15.495 -36.611 -35.283 1.00 55.81 124 GLU A CA 1
ATOM 955 C C . GLU A 1 124 ? 16.412 -35.387 -35.315 1.00 55.81 124 GLU A C 1
ATOM 957 O O . GLU A 1 124 ? 16.149 -34.316 -34.770 1.00 55.81 124 GLU A O 1
ATOM 962 N N . SER A 1 125 ? 17.561 -35.656 -35.917 1.00 47.03 125 SER A N 1
ATOM 963 C CA . SER A 1 125 ? 18.808 -34.917 -35.915 1.00 47.03 125 SER A CA 1
ATOM 964 C C . SER A 1 125 ? 18.790 -33.711 -36.856 1.00 47.03 125 SER A C 1
ATOM 966 O O . SER A 1 125 ? 17.905 -33.546 -37.688 1.00 47.03 125 SER A O 1
ATOM 968 N N . GLY A 1 126 ? 19.790 -32.847 -36.682 1.00 46.62 126 GLY A N 1
ATOM 969 C CA . GLY A 1 126 ? 19.844 -31.514 -37.270 1.00 46.62 126 GLY A CA 1
ATOM 970 C C . GLY A 1 126 ? 20.054 -31.422 -38.779 1.00 46.62 126 GLY A C 1
ATOM 971 O O . GLY A 1 126 ? 20.269 -32.411 -39.469 1.00 46.62 126 GLY A O 1
ATOM 972 N N . ASN A 1 127 ? 20.107 -30.177 -39.259 1.00 51.22 127 ASN A N 1
ATOM 973 C CA . ASN A 1 127 ? 21.074 -29.792 -40.277 1.00 51.22 127 ASN A CA 1
ATOM 974 C C . ASN A 1 127 ? 21.349 -28.276 -40.283 1.00 51.22 127 ASN A C 1
ATOM 976 O O . ASN A 1 127 ? 20.554 -27.484 -39.781 1.00 51.22 127 ASN A O 1
ATOM 980 N N . ASN A 1 128 ? 22.526 -27.958 -40.817 1.00 48.25 128 ASN A N 1
ATOM 981 C CA . ASN A 1 128 ? 23.254 -26.688 -40.872 1.00 48.25 128 ASN A CA 1
ATOM 982 C C . ASN A 1 128 ? 22.772 -25.691 -41.960 1.00 48.25 128 ASN A C 1
ATOM 984 O O . ASN A 1 128 ? 21.859 -26.002 -42.719 1.00 48.25 128 ASN A O 1
ATOM 988 N N . GLU A 1 129 ? 23.543 -24.588 -42.064 1.00 54.94 129 GLU A N 1
ATOM 989 C CA . GLU A 1 129 ? 23.736 -23.639 -43.193 1.00 54.94 129 GLU A CA 1
ATOM 990 C C . GLU A 1 129 ? 22.730 -22.466 -43.204 1.00 54.94 129 GLU A C 1
ATOM 992 O O . GLU A 1 129 ? 21.531 -22.677 -43.066 1.00 54.94 129 GLU A O 1
ATOM 997 N N . ASP A 1 130 ? 23.097 -21.180 -43.269 1.00 46.56 130 ASP A N 1
ATOM 998 C CA . ASP A 1 130 ? 24.308 -20.435 -43.679 1.00 46.56 130 ASP A CA 1
ATOM 999 C C . ASP A 1 130 ? 24.355 -19.106 -42.876 1.00 46.56 130 ASP A C 1
ATOM 1001 O O . ASP A 1 130 ? 23.259 -18.544 -42.614 1.00 46.56 130 ASP A O 1
#

Secondary structure (DSSP, 8-state):
-TTS----HHHHHHHHHHHSB-TTT--B--GGG----HHHHHHHHHHHHHHHHHHHHHHHHHHS---------------------PPPP---TTTTSTTTTGGGTTTSSSSS---PPPP-----------

Sequence (130 aa):
TTCSHTFCSICIRRALSNDSKCPLCRAPEQELKLRSNWSMEESVEAFSKVRPSVLAVARSKLNTPASCKRKIEGDEPTANAVSSEPKRIRTSARLN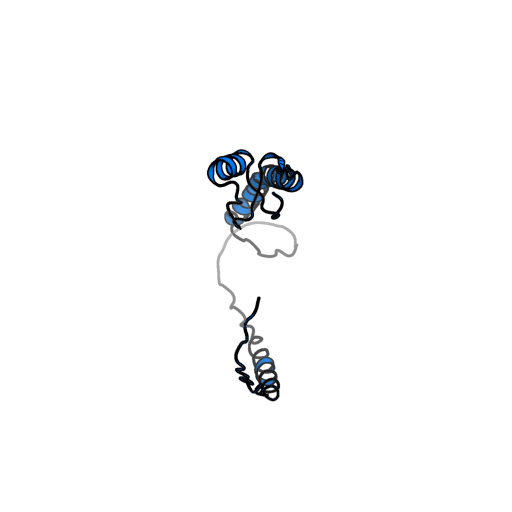NRRREDANQTSQARKQGDEAIPASDDDESGNNED

InterPro domains:
  IPR001841 Zinc finger, RING-type [PF13923] (1-25)
  IPR001841 Zinc finger, RING-type [PS50089] (3-26)
  IPR013083 Zinc finger, RING/FYVE/PHD-type [G3DSA:3.30.40.10] (1-61)
  IPR017907 Zinc finger, RING-type, conserved site [PS00518] (3-12)
  IPR039577 E3 ubiquitin-protein ligase Rad18 [PTHR14134] (2-112)